Protein AF-A0A158J2C8-F1 (afdb_monomer_lite)

Structure (mmCIF, N/CA/C/O backbone):
data_AF-A0A158J2C8-F1
#
_entry.id   AF-A0A158J2C8-F1
#
loop_
_atom_site.group_PDB
_atom_site.id
_atom_site.type_symbol
_atom_site.label_atom_id
_atom_site.label_alt_id
_atom_site.label_comp_id
_atom_site.label_asym_id
_atom_site.label_entity_id
_atom_site.label_seq_id
_atom_site.pdbx_PDB_ins_code
_atom_site.Cartn_x
_atom_site.Cartn_y
_atom_site.Cartn_z
_atom_site.occupancy
_atom_site.B_iso_or_equiv
_atom_site.auth_seq_id
_atom_site.auth_comp_id
_atom_site.auth_asym_id
_atom_site.auth_atom_id
_atom_site.pdbx_PDB_model_num
ATOM 1 N N . MET A 1 1 ? 42.694 -17.004 34.413 1.00 55.03 1 MET A N 1
ATOM 2 C CA . MET A 1 1 ? 41.350 -17.076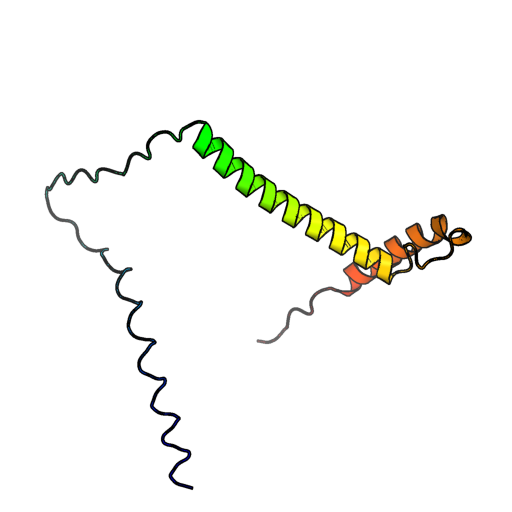 33.788 1.00 55.03 1 MET A CA 1
ATOM 3 C C . MET A 1 1 ? 40.266 -17.536 34.776 1.00 55.03 1 MET A C 1
ATOM 5 O O . MET A 1 1 ? 39.420 -18.344 34.436 1.00 55.03 1 MET A O 1
ATOM 9 N N . LYS A 1 2 ? 40.270 -17.036 36.021 1.00 54.81 2 LYS A N 1
ATOM 10 C CA . LYS A 1 2 ? 39.341 -17.483 37.085 1.00 54.81 2 LYS A CA 1
ATOM 11 C C . LYS A 1 2 ? 38.372 -16.383 37.547 1.00 54.81 2 LYS A C 1
ATOM 13 O O . LYS A 1 2 ? 37.671 -16.550 38.530 1.00 54.81 2 LYS A O 1
ATOM 18 N N . ARG A 1 3 ? 38.324 -15.255 36.826 1.00 54.44 3 ARG A N 1
ATOM 19 C CA . ARG A 1 3 ? 37.404 -14.130 37.083 1.00 54.44 3 ARG A CA 1
ATOM 20 C C . ARG A 1 3 ? 36.320 -13.969 36.012 1.00 54.44 3 ARG A C 1
ATOM 22 O O . ARG A 1 3 ? 35.470 -13.107 36.148 1.00 54.44 3 ARG A O 1
ATOM 29 N N . LEU A 1 4 ? 36.329 -14.819 34.981 1.00 54.28 4 LEU A N 1
ATOM 30 C CA . LEU A 1 4 ? 35.335 -14.799 33.901 1.00 54.28 4 LEU A CA 1
ATOM 31 C C . LEU A 1 4 ? 34.198 -15.819 34.101 1.00 54.28 4 LEU A C 1
ATOM 33 O O . LEU A 1 4 ? 33.204 -15.768 33.395 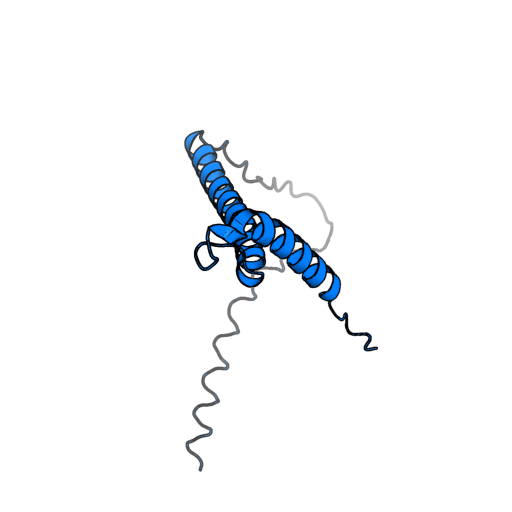1.00 54.28 4 LEU A O 1
ATOM 37 N N . VAL A 1 5 ? 34.313 -16.714 35.090 1.00 54.62 5 VAL A N 1
ATOM 38 C CA . VAL A 1 5 ? 33.265 -17.701 35.430 1.00 54.62 5 VAL A CA 1
ATOM 39 C C . VAL A 1 5 ? 32.331 -17.188 36.542 1.00 54.62 5 VAL A C 1
ATOM 41 O O . VAL A 1 5 ? 31.228 -17.691 36.712 1.00 54.62 5 VAL A O 1
ATOM 44 N N . MET A 1 6 ? 32.707 -16.118 37.251 1.00 47.44 6 MET A N 1
ATOM 45 C CA . MET A 1 6 ? 31.899 -15.529 38.334 1.00 47.44 6 MET A CA 1
ATOM 46 C C . MET A 1 6 ? 30.846 -14.511 37.862 1.00 47.44 6 MET A C 1
ATOM 48 O O . MET A 1 6 ? 30.189 -13.894 38.691 1.00 47.44 6 MET A O 1
ATOM 52 N N . LEU A 1 7 ? 30.646 -14.350 36.547 1.00 49.69 7 LEU A N 1
ATOM 53 C CA . LEU A 1 7 ? 29.547 -13.550 35.978 1.00 49.69 7 LEU A CA 1
ATOM 54 C C . LEU A 1 7 ? 28.456 -14.419 35.320 1.00 49.69 7 LEU A C 1
ATOM 56 O O . LEU A 1 7 ? 27.523 -13.895 34.728 1.00 49.69 7 LEU A O 1
ATOM 60 N N . ALA A 1 8 ? 28.548 -15.748 35.427 1.00 49.19 8 ALA A N 1
ATOM 61 C CA . ALA A 1 8 ? 27.574 -16.673 34.836 1.00 49.19 8 ALA A CA 1
ATOM 62 C C . ALA A 1 8 ? 26.617 -17.315 35.862 1.00 49.19 8 ALA A C 1
ATOM 64 O O . ALA A 1 8 ? 25.746 -18.086 35.480 1.00 49.19 8 ALA A O 1
ATOM 65 N N . VAL A 1 9 ? 26.753 -17.003 37.157 1.00 52.81 9 VAL A N 1
ATOM 66 C CA . VAL A 1 9 ? 25.927 -17.601 38.232 1.00 52.81 9 VAL A CA 1
ATOM 67 C C . VAL A 1 9 ? 24.824 -16.646 38.730 1.00 52.81 9 VAL A C 1
ATOM 69 O O . VAL A 1 9 ? 23.917 -17.056 39.444 1.00 52.81 9 VAL A O 1
ATOM 72 N N . ALA A 1 10 ? 24.823 -15.379 38.302 1.00 50.75 10 ALA A N 1
ATOM 73 C CA . ALA A 1 10 ? 23.895 -14.356 38.804 1.00 50.75 10 ALA A CA 1
ATOM 74 C C . ALA A 1 10 ? 22.580 -14.196 38.004 1.00 50.75 10 ALA A C 1
ATOM 76 O O . ALA A 1 10 ? 21.792 -13.307 38.311 1.00 50.75 10 ALA A O 1
ATOM 77 N N . THR A 1 11 ? 22.302 -15.033 36.999 1.00 51.16 11 THR A N 1
ATOM 78 C CA . THR A 1 11 ? 21.079 -14.936 36.168 1.00 51.16 11 THR A CA 1
ATOM 79 C C . THR A 1 11 ? 20.162 -16.159 36.258 1.00 51.16 11 THR A C 1
ATOM 81 O O . THR A 1 11 ? 19.263 -16.316 35.439 1.00 51.16 11 THR A O 1
ATOM 84 N N . ALA A 1 12 ? 20.338 -17.021 37.262 1.00 45.94 12 ALA A N 1
ATOM 85 C CA . ALA A 1 12 ? 19.501 -18.213 37.456 1.00 45.94 12 ALA A CA 1
ATOM 86 C C . ALA A 1 12 ? 18.410 -18.056 38.540 1.00 45.94 12 ALA A C 1
ATOM 88 O O . ALA A 1 12 ? 17.729 -19.024 38.862 1.00 45.94 12 ALA A O 1
ATOM 89 N N . ALA A 1 13 ? 18.213 -16.855 39.100 1.00 51.09 13 ALA A N 1
ATOM 90 C CA . ALA A 1 13 ? 17.328 -16.633 40.254 1.00 51.09 13 ALA A CA 1
ATOM 91 C C . ALA A 1 13 ? 16.173 -15.634 40.014 1.00 51.09 13 ALA A C 1
ATOM 93 O O . ALA A 1 13 ? 15.609 -15.116 40.971 1.00 51.09 13 ALA A O 1
ATOM 94 N N . PHE A 1 14 ? 15.791 -15.362 38.758 1.00 46.00 14 PHE A N 1
ATOM 95 C CA . PHE A 1 14 ? 14.629 -14.506 38.438 1.00 46.00 14 PHE A CA 1
ATOM 96 C C . PHE A 1 14 ? 13.593 -15.177 37.513 1.00 46.00 14 PHE A C 1
ATOM 98 O O . PHE A 1 14 ? 12.787 -14.510 36.878 1.00 46.00 14 PHE A O 1
ATOM 105 N N . VAL A 1 15 ? 13.590 -16.511 37.419 1.00 53.16 15 VAL A N 1
ATOM 106 C CA . VAL A 1 15 ? 12.601 -17.264 36.608 1.00 53.16 15 VAL A CA 1
ATOM 107 C C . VAL A 1 15 ? 11.614 -18.063 37.481 1.00 53.16 15 VAL A C 1
ATOM 109 O O . VAL A 1 15 ? 10.650 -18.637 36.992 1.00 53.16 15 VAL A O 1
ATOM 112 N N . MET A 1 16 ? 11.769 -18.033 38.805 1.00 50.75 16 MET A N 1
ATOM 113 C CA . MET A 1 16 ? 10.999 -18.844 39.760 1.00 50.75 16 MET A CA 1
ATOM 11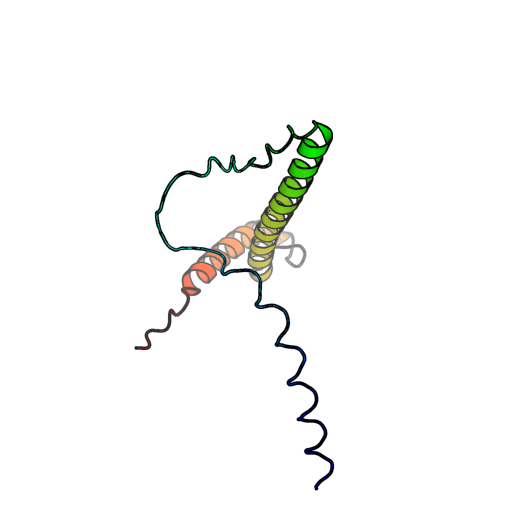4 C C . MET A 1 16 ? 9.997 -18.011 40.584 1.00 50.75 16 MET A C 1
ATOM 116 O O . MET A 1 16 ? 9.912 -18.167 41.795 1.00 50.75 16 MET A O 1
ATOM 120 N N . LEU A 1 17 ? 9.240 -17.093 39.967 1.00 50.34 17 LEU A N 1
ATOM 121 C CA . LEU A 1 17 ? 8.148 -16.403 40.681 1.00 50.34 17 LEU A CA 1
ATOM 122 C C . LEU A 1 17 ? 6.954 -16.000 39.795 1.00 50.34 17 LEU A C 1
ATOM 124 O O . LEU A 1 17 ? 6.332 -14.967 40.024 1.00 50.34 17 LEU A O 1
ATOM 128 N N . LEU A 1 18 ? 6.615 -16.805 38.780 1.00 46.06 18 LEU A N 1
ATOM 129 C CA . LEU A 1 18 ? 5.394 -16.587 37.985 1.00 46.06 18 LEU A CA 1
ATOM 130 C C . LEU A 1 18 ? 4.640 -17.878 37.603 1.00 46.06 18 LEU A C 1
ATOM 132 O O . LEU A 1 18 ? 3.938 -17.901 36.599 1.00 46.06 18 LEU A O 1
ATOM 136 N N . SER A 1 19 ? 4.751 -18.944 38.408 1.00 46.09 19 SER A N 1
ATOM 137 C CA . SER A 1 19 ? 4.083 -20.239 38.146 1.00 46.09 19 SER A CA 1
ATOM 138 C C . SER A 1 19 ? 3.213 -20.751 39.303 1.00 46.09 19 SER A C 1
ATOM 140 O O . SER A 1 19 ? 3.100 -21.955 39.505 1.00 46.09 19 SER A O 1
ATOM 142 N N . ALA A 1 20 ? 2.568 -19.865 40.066 1.00 48.53 20 ALA A N 1
ATOM 143 C CA . ALA A 1 20 ? 1.692 -20.259 41.179 1.00 48.53 20 ALA A CA 1
ATOM 144 C C . ALA A 1 20 ? 0.267 -19.690 41.060 1.00 48.53 20 ALA A C 1
ATOM 146 O O . ALA A 1 20 ? -0.275 -19.165 42.026 1.00 48.53 20 ALA A O 1
ATOM 147 N N . ALA A 1 21 ? -0.350 -19.766 39.875 1.00 48.59 21 ALA A N 1
ATOM 148 C CA . ALA A 1 21 ? -1.758 -19.386 39.716 1.00 48.59 21 ALA A CA 1
ATOM 149 C C . ALA A 1 21 ? -2.471 -20.123 38.566 1.00 48.59 21 ALA A C 1
ATOM 151 O O . ALA A 1 21 ? -3.149 -19.487 37.773 1.00 48.59 21 ALA A O 1
ATOM 152 N N . MET A 1 22 ? -2.315 -21.446 38.431 1.00 49.34 22 MET A N 1
ATOM 153 C CA . MET A 1 22 ? -3.118 -22.252 37.484 1.00 49.34 22 MET A CA 1
ATOM 154 C C . MET A 1 22 ? -3.291 -23.716 37.938 1.00 49.34 22 MET A C 1
ATOM 156 O O . MET A 1 22 ? -3.171 -24.645 37.147 1.00 49.34 22 MET A O 1
ATOM 160 N N . ALA A 1 23 ? -3.561 -23.953 39.227 1.00 46.88 23 ALA A N 1
ATOM 161 C CA . ALA A 1 23 ? -3.842 -25.309 39.720 1.00 46.88 23 ALA A CA 1
ATOM 162 C C . ALA A 1 23 ? -4.700 -25.326 41.000 1.00 46.88 23 ALA A C 1
ATOM 164 O O . ALA A 1 23 ? -4.310 -25.876 42.023 1.00 46.88 23 ALA A O 1
ATOM 165 N N . GLN A 1 24 ? -5.885 -24.721 40.949 1.00 42.56 24 GLN A N 1
ATOM 166 C CA . GLN A 1 24 ? -7.001 -25.032 41.851 1.00 42.56 24 GLN A CA 1
ATOM 167 C C . GLN A 1 24 ? -8.272 -24.952 40.992 1.00 42.56 24 GLN A C 1
ATOM 169 O O . GLN A 1 24 ? -8.583 -23.894 40.467 1.00 42.56 24 GLN A O 1
ATOM 174 N N . GLY A 1 25 ? -9.024 -26.007 40.724 1.00 37.12 25 GLY A N 1
ATOM 175 C CA . GLY A 1 25 ? -8.893 -27.381 41.154 1.00 37.12 25 GLY A CA 1
ATOM 176 C C . GLY A 1 25 ? -9.758 -28.268 40.265 1.00 37.12 25 GLY A C 1
ATOM 177 O O . GLY A 1 25 ? -10.822 -27.871 39.795 1.00 37.12 25 GLY A O 1
ATOM 178 N N . ALA A 1 26 ? -9.274 -29.480 40.052 1.00 43.28 26 ALA A N 1
ATOM 179 C CA . ALA A 1 26 ? -10.073 -30.604 39.615 1.00 43.28 26 ALA A CA 1
ATOM 180 C C . ALA A 1 26 ? -9.773 -31.733 40.598 1.00 43.28 26 ALA A C 1
ATOM 182 O O . ALA A 1 26 ? -8.704 -32.325 40.513 1.00 43.28 26 ALA A O 1
ATOM 183 N N . ALA A 1 27 ? -10.673 -31.964 41.557 1.00 38.75 27 ALA A N 1
ATOM 184 C CA . ALA A 1 27 ? -10.956 -33.291 42.099 1.00 38.75 27 ALA A CA 1
ATOM 185 C C . ALA A 1 27 ? -12.086 -33.244 43.146 1.00 38.75 27 ALA A C 1
ATOM 187 O O . ALA A 1 27 ? -12.000 -32.540 44.148 1.00 38.75 27 ALA A O 1
ATOM 188 N N . SER A 1 28 ? -13.070 -34.109 42.897 1.00 35.62 28 SER A N 1
ATOM 189 C CA . SER A 1 28 ? -13.819 -34.887 43.890 1.00 35.62 28 SER A CA 1
ATOM 190 C C . SER A 1 28 ? -15.089 -34.291 44.505 1.00 35.62 28 SER A C 1
ATOM 192 O O . SER A 1 28 ? -15.094 -33.558 45.487 1.00 35.62 28 SER A O 1
ATOM 194 N N . SER A 1 29 ? -16.185 -34.756 43.907 1.00 42.31 29 SER A N 1
ATOM 195 C CA . SER A 1 29 ? -17.482 -35.104 44.489 1.00 42.31 29 SER A CA 1
ATOM 196 C C . SER A 1 29 ? -17.542 -35.285 46.011 1.00 42.31 29 SER A C 1
ATOM 198 O O . SER A 1 29 ? -16.843 -36.134 46.565 1.00 42.31 29 SER A O 1
ATOM 200 N N . GLY A 1 30 ? -18.506 -34.609 46.642 1.00 36.47 30 GLY A N 1
ATOM 201 C CA . GLY A 1 30 ? -18.962 -34.923 47.995 1.00 36.47 30 GLY A CA 1
ATOM 202 C C . GLY A 1 30 ? -19.731 -33.779 48.655 1.00 36.47 30 GLY A C 1
ATOM 203 O O . GLY A 1 30 ? -19.118 -32.891 49.220 1.00 36.47 30 GLY A O 1
ATOM 204 N N . VAL A 1 31 ? -21.066 -33.854 48.591 1.00 33.53 31 VAL A N 1
ATOM 205 C CA . VAL A 1 31 ? -22.056 -33.270 49.522 1.00 33.53 31 VAL A CA 1
ATOM 206 C C . VAL A 1 31 ? -22.026 -31.747 49.769 1.00 33.53 31 VAL A C 1
ATOM 208 O O . VAL A 1 31 ? -21.174 -31.203 50.456 1.00 33.53 31 VAL A O 1
ATOM 211 N N . ALA A 1 32 ? -23.091 -31.106 49.277 1.00 45.59 32 ALA A N 1
ATOM 212 C CA . ALA A 1 32 ? -23.762 -29.925 49.826 1.00 45.59 32 ALA A CA 1
ATOM 213 C C . ALA A 1 32 ? -22.881 -28.826 50.450 1.00 45.59 32 ALA A C 1
ATOM 215 O O . ALA A 1 32 ? -22.797 -28.669 51.664 1.00 45.59 32 ALA A O 1
ATOM 216 N N . ALA A 1 33 ? -22.398 -27.933 49.594 1.00 35.84 33 ALA A N 1
ATOM 217 C CA . ALA A 1 33 ? -22.393 -26.519 49.921 1.00 35.84 33 ALA A CA 1
ATOM 218 C C . ALA A 1 33 ? -22.879 -25.776 48.683 1.00 35.84 33 ALA A C 1
ATOM 220 O O . ALA A 1 33 ? -22.226 -25.780 47.640 1.00 35.84 33 ALA A O 1
ATOM 221 N N . THR A 1 34 ? -24.052 -25.162 48.797 1.00 43.44 34 THR A N 1
ATOM 222 C CA . THR A 1 34 ? -24.589 -24.168 47.869 1.00 43.44 34 THR A CA 1
ATOM 223 C C . THR A 1 34 ? -23.692 -22.930 47.933 1.00 43.44 34 THR A C 1
ATOM 225 O O . THR A 1 34 ? -24.075 -21.869 48.413 1.00 43.44 34 THR A O 1
ATOM 228 N N . ALA A 1 35 ? -22.445 -23.064 47.488 1.00 41.97 35 ALA A N 1
ATOM 229 C CA . ALA A 1 35 ? -21.626 -21.936 47.121 1.00 41.97 35 ALA A CA 1
ATOM 230 C C . ALA A 1 35 ? -22.188 -21.471 45.783 1.00 41.97 35 ALA A C 1
ATOM 232 O O . ALA A 1 35 ? -21.779 -21.938 44.720 1.00 41.97 35 ALA A O 1
ATOM 233 N N . SER A 1 36 ? -23.185 -20.588 45.853 1.00 44.00 36 SER A N 1
ATOM 234 C CA . SER A 1 36 ? -23.494 -19.683 44.758 1.00 44.00 36 SER A CA 1
ATOM 235 C C . SER A 1 36 ? -22.177 -19.028 44.365 1.00 44.00 36 SER A C 1
ATOM 237 O O . SER A 1 36 ? -21.746 -18.057 44.987 1.00 44.00 36 SER A O 1
ATOM 239 N N . GLN A 1 37 ? -21.507 -19.590 43.356 1.00 43.69 37 GLN A N 1
ATOM 240 C CA . GLN A 1 37 ? -20.570 -18.847 42.544 1.00 43.69 37 GLN A CA 1
ATOM 241 C C . GLN A 1 37 ? -21.402 -17.711 41.977 1.00 43.69 37 GLN A C 1
ATOM 243 O O . GLN A 1 37 ? -22.133 -17.871 41.000 1.00 43.69 37 GLN A O 1
ATOM 248 N N . VAL A 1 38 ? -21.343 -16.573 42.663 1.00 44.22 38 VAL A N 1
ATOM 249 C CA . VAL A 1 38 ? -21.716 -15.289 42.109 1.00 44.22 38 VAL A CA 1
ATOM 250 C C . VAL A 1 38 ? -20.785 -15.131 40.918 1.00 44.22 38 VAL A C 1
ATOM 252 O O . VAL A 1 38 ? -19.649 -14.678 41.049 1.00 44.22 38 VAL A O 1
ATOM 255 N N . GLN A 1 39 ? -21.237 -15.599 39.753 1.00 51.06 39 GLN A N 1
ATOM 256 C CA . GLN A 1 39 ? -20.655 -15.158 38.506 1.00 51.06 39 GLN A CA 1
ATOM 257 C C . GLN A 1 39 ? -20.652 -13.635 38.581 1.00 51.06 39 GLN A C 1
ATOM 259 O O . GLN A 1 39 ? -21.688 -13.058 38.935 1.00 51.06 39 GLN A O 1
ATOM 264 N N . PRO A 1 40 ? -19.530 -12.960 38.290 1.00 47.62 40 PRO A N 1
ATOM 265 C CA . PRO A 1 40 ? -19.579 -11.531 38.089 1.00 47.62 40 PRO A CA 1
ATOM 266 C C . PRO A 1 40 ? -20.500 -11.312 36.890 1.00 47.62 40 PRO A C 1
ATOM 268 O O . PRO A 1 40 ? -20.095 -11.473 35.739 1.00 47.62 40 PRO A O 1
ATOM 271 N N . VAL A 1 41 ? -21.769 -11.001 37.168 1.00 53.12 41 VAL A N 1
ATOM 272 C CA . VAL A 1 41 ? -22.710 -10.495 36.180 1.00 53.12 41 VAL A CA 1
ATOM 273 C C . VAL A 1 41 ? -22.051 -9.223 35.691 1.00 53.12 41 VAL A C 1
ATOM 275 O O . VAL A 1 41 ? -22.001 -8.217 36.398 1.00 53.12 41 VAL A O 1
ATOM 278 N N . SER A 1 42 ? -21.413 -9.317 34.528 1.00 64.69 42 SER A N 1
ATOM 279 C CA . SER A 1 42 ? -20.758 -8.185 33.902 1.00 64.69 42 SER A CA 1
ATOM 280 C C . SER A 1 42 ? -21.836 -7.129 33.720 1.00 64.69 42 SER A C 1
ATOM 282 O O . SER A 1 42 ? -22.776 -7.311 32.948 1.00 64.69 42 SER A O 1
ATOM 284 N N . ALA A 1 43 ? -21.746 -6.065 34.523 1.00 69.81 43 ALA A N 1
ATOM 285 C CA . ALA A 1 43 ? -22.699 -4.973 34.472 1.00 69.81 43 ALA A CA 1
ATOM 286 C C . ALA A 1 43 ? -22.850 -4.537 33.006 1.00 69.81 43 ALA A C 1
ATOM 288 O O . ALA A 1 43 ? -21.836 -4.458 32.295 1.00 69.81 43 ALA A O 1
ATOM 289 N N . PRO A 1 44 ? -24.085 -4.296 32.526 1.00 72.38 44 PRO A N 1
ATOM 290 C CA . PRO A 1 44 ? -24.314 -3.953 31.133 1.00 72.38 44 PRO A CA 1
ATOM 291 C C . PRO A 1 44 ? -23.438 -2.757 30.783 1.00 72.38 44 PRO A C 1
ATOM 293 O O . PRO A 1 44 ? -23.526 -1.696 31.405 1.00 72.38 44 PRO A O 1
ATOM 296 N N . MET A 1 45 ? -22.539 -2.956 29.815 1.00 67.38 45 MET A N 1
ATOM 297 C CA . MET A 1 45 ? -21.587 -1.921 29.442 1.00 67.38 45 MET A CA 1
ATOM 298 C C . MET A 1 45 ? -22.339 -0.653 29.070 1.00 67.38 45 MET A C 1
ATOM 300 O O . MET A 1 45 ? -23.252 -0.685 28.240 1.00 67.38 45 MET A O 1
ATOM 304 N N . THR A 1 46 ? -21.920 0.472 29.639 1.00 81.50 46 THR A N 1
ATOM 305 C CA . THR A 1 46 ? -22.502 1.762 29.277 1.00 81.50 46 THR A CA 1
ATOM 306 C C . THR A 1 46 ? -22.281 2.007 27.782 1.00 81.50 46 THR A C 1
ATOM 308 O O . THR A 1 46 ? -21.285 1.559 27.200 1.00 81.50 46 THR A O 1
ATOM 311 N N . LYS A 1 47 ? -23.177 2.756 27.124 1.00 80.50 47 LYS A N 1
ATOM 312 C CA . LYS A 1 47 ? -23.026 3.109 25.694 1.00 80.50 47 LYS A CA 1
ATOM 313 C C . LYS A 1 47 ? -21.641 3.700 25.377 1.00 80.50 47 LYS A C 1
ATOM 315 O O . LYS A 1 47 ? -21.143 3.548 24.265 1.00 80.50 47 LYS A O 1
ATOM 320 N N . VAL A 1 48 ? -21.006 4.359 26.348 1.00 82.00 48 VAL A N 1
ATOM 321 C CA . VAL A 1 48 ? -19.647 4.911 26.236 1.00 82.00 48 VAL A CA 1
ATOM 322 C C . VAL A 1 48 ? -18.593 3.802 26.169 1.00 82.00 48 VAL A C 1
ATOM 324 O O . VAL A 1 48 ? -17.735 3.825 25.288 1.00 82.00 48 VAL A O 1
ATOM 327 N N . GLN A 1 49 ? -18.687 2.798 27.040 1.00 80.88 49 GLN A N 1
ATOM 328 C CA . GLN A 1 49 ? -17.769 1.658 27.067 1.00 80.88 49 GLN A CA 1
ATOM 329 C C . GLN A 1 49 ? -17.900 0.779 25.811 1.00 80.88 49 GLN A C 1
ATOM 331 O O . GLN A 1 49 ? -16.891 0.357 25.248 1.00 80.88 49 GLN A O 1
ATOM 336 N N . GLN A 1 50 ? -19.122 0.575 25.306 1.00 81.81 50 GLN A N 1
ATOM 337 C CA . GLN A 1 50 ? -19.357 -0.142 24.044 1.00 81.81 50 GLN A CA 1
ATOM 338 C C . GLN A 1 50 ? -18.733 0.594 22.848 1.00 81.81 50 GLN A C 1
ATOM 340 O O . GLN A 1 50 ? -18.040 -0.008 22.027 1.00 81.81 50 GLN A O 1
ATOM 345 N N . LYS A 1 51 ? -18.905 1.922 22.779 1.00 85.44 51 LYS A N 1
ATOM 346 C CA . LYS A 1 51 ? -18.271 2.760 21.748 1.00 85.44 51 LYS A CA 1
ATOM 347 C C . LYS A 1 51 ? -16.744 2.715 21.824 1.00 85.44 51 LYS A C 1
ATOM 349 O O . LYS A 1 51 ? -16.093 2.719 20.781 1.00 85.44 51 LYS A O 1
ATOM 354 N N . ALA A 1 52 ? -16.167 2.680 23.026 1.00 86.06 52 ALA A N 1
ATOM 355 C CA . ALA A 1 52 ? -14.723 2.554 23.208 1.00 86.06 52 ALA A CA 1
ATOM 356 C C . ALA A 1 52 ? -14.200 1.210 22.675 1.00 86.06 52 ALA A C 1
ATOM 358 O O . ALA A 1 52 ? -13.259 1.209 21.882 1.00 86.06 52 ALA A O 1
ATOM 359 N N . LYS A 1 53 ? -14.858 0.091 23.008 1.00 83.50 53 LYS A N 1
ATOM 360 C CA . LYS A 1 53 ? -14.504 -1.237 22.476 1.00 83.50 53 LYS A CA 1
ATOM 361 C C . LYS A 1 53 ? -14.596 -1.296 20.947 1.00 83.50 53 LYS A C 1
ATOM 363 O O . LYS A 1 53 ? -13.625 -1.669 20.296 1.00 83.50 53 LYS A O 1
ATOM 368 N N . ALA A 1 54 ? -15.689 -0.801 20.364 1.00 87.81 54 ALA A N 1
ATOM 369 C CA . ALA A 1 54 ? -15.864 -0.770 18.909 1.00 87.81 54 ALA A CA 1
ATOM 370 C C . ALA A 1 54 ? -14.810 0.096 18.185 1.00 87.81 54 ALA A C 1
ATOM 372 O O . ALA A 1 54 ? -14.441 -0.181 17.043 1.00 87.81 54 ALA A O 1
ATOM 373 N N . LYS A 1 55 ? -14.304 1.166 18.819 1.00 91.19 55 LYS A N 1
ATOM 374 C CA . LYS A 1 55 ? -13.208 1.976 18.257 1.00 91.19 55 LYS A CA 1
ATOM 375 C C . LYS A 1 55 ? -11.889 1.206 18.206 1.00 91.19 55 LYS A C 1
ATOM 377 O O . LYS A 1 55 ? -11.158 1.363 17.227 1.00 91.19 55 LYS A O 1
ATOM 382 N N . VAL A 1 56 ? -11.585 0.421 19.240 1.00 89.75 56 VAL A N 1
ATOM 383 C CA . VAL A 1 56 ? -10.370 -0.406 19.296 1.00 89.75 56 VAL A CA 1
ATOM 384 C C . VAL A 1 56 ? -10.417 -1.463 18.198 1.00 89.75 56 VAL A C 1
ATOM 386 O O . VAL A 1 56 ? -9.522 -1.492 17.356 1.00 89.75 56 VAL A O 1
ATOM 389 N N . GLU A 1 57 ? -11.516 -2.209 18.110 1.00 89.25 57 GLU A N 1
ATOM 390 C CA . GLU A 1 57 ? -11.725 -3.231 17.080 1.00 89.25 57 GLU A CA 1
ATOM 391 C C . GLU A 1 57 ? -11.591 -2.649 15.662 1.00 89.25 57 GLU A C 1
ATOM 393 O O . GLU A 1 57 ? -10.782 -3.107 14.858 1.00 89.25 57 GLU A O 1
ATOM 398 N N . ARG A 1 58 ? -12.271 -1.530 15.372 1.00 93.94 58 ARG A N 1
ATOM 399 C CA . ARG A 1 58 ? -12.156 -0.855 14.066 1.00 93.94 58 ARG A CA 1
ATOM 400 C C . ARG A 1 58 ? -10.729 -0.418 13.744 1.00 93.94 58 ARG A C 1
ATOM 402 O O . ARG A 1 58 ? -10.357 -0.373 12.570 1.00 93.94 58 ARG A O 1
ATOM 409 N N . LYS A 1 59 ? -9.934 -0.033 14.745 1.00 95.69 59 LYS A N 1
ATOM 410 C CA . LYS A 1 59 ? -8.534 0.366 14.542 1.00 95.69 59 LYS A CA 1
ATOM 411 C C . LYS A 1 59 ? -7.685 -0.837 14.141 1.00 95.69 59 LYS A C 1
ATOM 413 O O . LYS A 1 59 ? -6.853 -0.705 13.242 1.00 95.69 59 LYS A O 1
ATOM 418 N N . GLU A 1 60 ? -7.926 -1.989 14.752 1.00 90.25 60 GLU A N 1
ATOM 419 C CA . GLU A 1 60 ? -7.253 -3.244 14.417 1.00 90.25 60 GLU A CA 1
ATOM 420 C C . GLU A 1 60 ? -7.632 -3.726 13.018 1.00 90.25 60 GLU A C 1
ATOM 422 O O . GLU A 1 60 ? -6.740 -3.934 12.193 1.00 90.25 60 GLU A O 1
ATOM 427 N N . THR A 1 61 ? -8.925 -3.756 12.682 1.00 93.06 61 THR A N 1
ATOM 428 C CA . THR A 1 6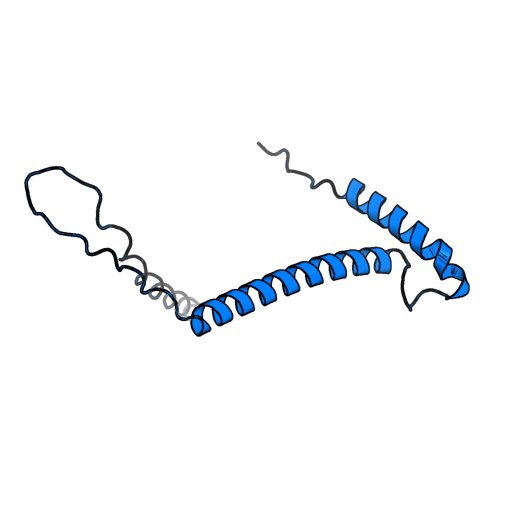1 ? -9.391 -4.117 11.333 1.00 93.06 61 THR A CA 1
ATOM 429 C C . THR A 1 61 ? -8.795 -3.194 10.270 1.00 93.06 61 THR A C 1
ATOM 431 O O . THR A 1 61 ? -8.306 -3.647 9.238 1.00 93.06 61 THR A O 1
ATOM 434 N N . ARG A 1 62 ? -8.753 -1.878 10.526 1.00 96.88 62 ARG A N 1
ATOM 435 C CA . ARG A 1 62 ? -8.124 -0.912 9.607 1.00 96.88 62 ARG A CA 1
ATOM 436 C C . ARG A 1 62 ? -6.629 -1.157 9.447 1.00 96.88 62 ARG A C 1
ATOM 438 O O . ARG A 1 62 ? -6.108 -0.996 8.346 1.00 96.88 62 ARG A O 1
ATOM 445 N N . ARG A 1 63 ? -5.922 -1.517 10.521 1.00 96.38 63 ARG A N 1
ATOM 446 C CA . ARG A 1 63 ? -4.489 -1.831 10.459 1.00 96.38 63 ARG A CA 1
ATOM 447 C C . ARG A 1 63 ? -4.242 -3.075 9.609 1.00 96.38 63 ARG A C 1
ATOM 449 O O . ARG A 1 63 ? -3.355 -3.038 8.762 1.00 96.38 63 ARG A O 1
ATOM 456 N N . GLN A 1 64 ? -5.043 -4.122 9.792 1.00 93.69 64 GLN A N 1
ATOM 457 C CA . GLN A 1 64 ? -4.964 -5.348 8.996 1.00 93.69 64 GLN A CA 1
ATOM 458 C C . GLN A 1 64 ? -5.279 -5.081 7.518 1.00 93.69 64 GLN A C 1
ATOM 460 O O . GLN A 1 64 ? -4.498 -5.459 6.647 1.00 93.69 64 GLN A O 1
ATOM 465 N N . ALA A 1 65 ? -6.347 -4.333 7.227 1.00 95.06 65 ALA A N 1
ATOM 466 C CA . ALA A 1 65 ? -6.708 -3.959 5.860 1.00 95.06 65 ALA A CA 1
ATOM 467 C C . ALA A 1 65 ? -5.600 -3.146 5.167 1.00 95.06 65 ALA A C 1
ATOM 469 O O . ALA A 1 65 ? -5.246 -3.422 4.021 1.00 95.06 65 ALA A O 1
ATOM 470 N N . ARG A 1 66 ? -4.995 -2.183 5.876 1.00 97.31 66 ARG A N 1
ATOM 471 C CA . ARG A 1 66 ? -3.841 -1.422 5.369 1.00 97.31 66 ARG A CA 1
ATOM 472 C C . ARG A 1 66 ? -2.634 -2.316 5.126 1.00 97.31 66 ARG A C 1
ATOM 474 O O . ARG A 1 66 ? -1.979 -2.161 4.107 1.00 97.31 66 ARG A O 1
ATOM 481 N N . ALA A 1 67 ? -2.339 -3.249 6.030 1.00 96.62 67 ALA A N 1
ATOM 482 C CA . ALA A 1 67 ? -1.229 -4.179 5.853 1.00 96.62 67 ALA A CA 1
ATOM 483 C C . ALA A 1 67 ? -1.414 -5.043 4.596 1.00 96.62 67 ALA A C 1
ATOM 485 O O . ALA A 1 67 ? -0.479 -5.163 3.808 1.00 96.62 67 ALA A O 1
ATOM 486 N N . ALA A 1 68 ? -2.623 -5.564 4.364 1.00 94.94 68 ALA A N 1
ATOM 487 C CA . ALA A 1 68 ? -2.942 -6.343 3.170 1.00 94.94 68 ALA A CA 1
ATOM 488 C C . ALA A 1 68 ? -2.808 -5.512 1.882 1.00 94.94 68 ALA A C 1
ATOM 490 O O . ALA A 1 68 ? -2.102 -5.919 0.960 1.00 94.94 68 ALA A O 1
ATOM 491 N N . ARG A 1 69 ? -3.414 -4.315 1.840 1.00 95.38 69 ARG A N 1
ATOM 492 C CA . ARG A 1 69 ? -3.318 -3.402 0.685 1.00 95.38 69 ARG A CA 1
ATOM 493 C C . ARG A 1 69 ? -1.872 -2.976 0.411 1.00 95.38 69 ARG A C 1
ATOM 495 O O . ARG A 1 69 ? -1.430 -3.011 -0.730 1.00 95.38 69 ARG A O 1
ATOM 502 N N . ASN A 1 70 ? -1.108 -2.643 1.451 1.00 96.00 70 ASN A N 1
ATOM 503 C CA . ASN A 1 70 ? 0.294 -2.249 1.311 1.00 96.00 70 ASN A CA 1
ATOM 504 C C . ASN A 1 70 ? 1.184 -3.414 0.856 1.00 96.00 70 ASN A C 1
ATOM 506 O O . ASN A 1 70 ? 2.158 -3.191 0.144 1.00 96.00 70 ASN A O 1
ATOM 510 N N . ALA A 1 71 ? 0.889 -4.648 1.272 1.00 94.75 71 ALA A N 1
ATOM 511 C CA . ALA A 1 71 ? 1.630 -5.822 0.819 1.00 94.75 71 ALA A CA 1
ATOM 512 C C . ALA A 1 71 ? 1.404 -6.089 -0.675 1.00 94.75 71 ALA A C 1
ATOM 514 O O . ALA A 1 71 ? 2.355 -6.400 -1.389 1.00 94.75 71 ALA A O 1
ATOM 515 N N . GLU A 1 72 ? 0.168 -5.938 -1.149 1.00 92.38 72 GLU A N 1
ATOM 516 C CA . GLU A 1 72 ? -0.173 -6.055 -2.566 1.00 92.38 72 GLU A CA 1
ATOM 517 C C . GLU A 1 72 ? 0.474 -4.944 -3.398 1.00 92.38 72 GLU A C 1
ATOM 519 O O . GLU A 1 72 ? 1.177 -5.248 -4.359 1.00 92.38 72 GLU A O 1
ATOM 524 N N . LEU A 1 73 ? 0.351 -3.683 -2.969 1.00 93.75 73 LEU A N 1
ATOM 525 C CA . LEU A 1 73 ? 1.010 -2.551 -3.631 1.00 93.75 73 LEU A CA 1
ATOM 526 C C . LEU A 1 73 ? 2.518 -2.773 -3.758 1.00 93.75 73 LEU A C 1
ATOM 528 O O . LEU A 1 73 ? 3.059 -2.675 -4.852 1.00 93.75 73 LEU A O 1
ATOM 532 N N . LYS A 1 74 ? 3.188 -3.207 -2.683 1.00 94.31 74 LYS A N 1
ATOM 533 C CA . LYS A 1 74 ? 4.625 -3.517 -2.724 1.00 94.31 74 LYS A CA 1
ATOM 534 C C . LYS A 1 74 ? 4.981 -4.646 -3.690 1.00 94.31 74 LYS A C 1
ATOM 536 O O . LYS A 1 74 ? 6.086 -4.658 -4.227 1.00 94.31 74 LYS A O 1
ATOM 541 N N . ARG A 1 75 ? 4.104 -5.636 -3.883 1.00 93.44 75 ARG A N 1
ATOM 542 C CA . ARG A 1 75 ? 4.333 -6.708 -4.869 1.00 93.44 75 ARG A CA 1
ATOM 543 C C . ARG A 1 75 ? 4.253 -6.156 -6.286 1.00 93.44 75 ARG A C 1
ATOM 545 O O . ARG A 1 75 ? 5.122 -6.466 -7.092 1.00 93.44 75 ARG A O 1
ATOM 552 N N . LEU A 1 76 ? 3.259 -5.318 -6.565 1.00 92.69 76 LEU A N 1
ATOM 553 C CA . LEU A 1 76 ? 3.128 -4.657 -7.861 1.00 92.69 76 LEU A CA 1
ATOM 554 C C . LEU A 1 76 ? 4.313 -3.709 -8.120 1.00 92.69 76 LEU A C 1
ATOM 556 O O . LEU A 1 76 ? 4.894 -3.742 -9.201 1.00 92.69 76 LEU A O 1
ATOM 560 N N . GLU A 1 77 ? 4.751 -2.962 -7.103 1.00 92.31 77 GLU A N 1
ATOM 561 C CA . GLU A 1 77 ? 5.912 -2.064 -7.172 1.00 92.31 77 GLU A CA 1
ATOM 562 C C . GLU A 1 77 ? 7.214 -2.768 -7.509 1.00 92.31 77 GLU A C 1
ATOM 564 O O . GLU A 1 77 ? 7.938 -2.340 -8.412 1.00 92.31 77 GLU A O 1
ATOM 569 N N . LYS A 1 78 ? 7.477 -3.900 -6.856 1.00 92.62 78 LYS A N 1
ATOM 570 C CA . LYS A 1 78 ? 8.622 -4.755 -7.188 1.00 92.62 78 LYS A CA 1
ATOM 571 C C . LYS A 1 78 ? 8.585 -5.262 -8.626 1.00 92.62 78 LYS A C 1
ATOM 573 O O . LYS A 1 78 ? 9.635 -5.531 -9.198 1.00 92.62 78 LYS A O 1
ATOM 578 N N . ASN A 1 79 ? 7.391 -5.385 -9.199 1.00 92.56 79 ASN A N 1
ATOM 579 C CA . ASN A 1 79 ? 7.189 -5.867 -10.556 1.00 92.56 79 ASN A CA 1
ATOM 580 C C . ASN A 1 79 ? 7.052 -4.739 -11.593 1.00 92.56 79 ASN A C 1
ATOM 582 O O . ASN A 1 79 ? 6.712 -5.024 -12.740 1.00 92.56 79 ASN A O 1
ATOM 586 N N . GLY A 1 80 ? 7.366 -3.492 -11.217 1.00 89.56 80 GLY A N 1
ATOM 587 C CA . GLY A 1 80 ? 7.489 -2.362 -12.143 1.00 89.56 80 GLY A CA 1
ATOM 588 C C . GLY A 1 80 ? 6.295 -1.405 -12.181 1.00 89.56 80 GLY A C 1
ATOM 589 O O . GLY A 1 80 ? 6.269 -0.521 -13.031 1.00 89.56 80 GLY A O 1
ATOM 590 N N . PHE A 1 81 ? 5.317 -1.546 -11.283 1.00 91.81 81 PHE A N 1
ATOM 591 C CA . PHE A 1 81 ? 4.183 -0.623 -11.172 1.00 91.81 81 PHE A CA 1
ATOM 592 C C . PHE A 1 81 ? 4.455 0.491 -10.148 1.00 91.81 81 PHE A C 1
ATOM 594 O O . PHE A 1 81 ? 4.817 0.209 -9.018 1.00 91.81 81 PHE A O 1
ATOM 601 N N . GLY A 1 82 ? 4.263 1.765 -10.480 1.00 90.06 82 GLY A N 1
ATOM 602 C CA . GLY A 1 82 ? 4.414 2.848 -9.500 1.00 90.06 82 GLY A CA 1
ATOM 603 C C . GLY A 1 82 ? 5.054 4.109 -10.072 1.00 90.06 82 GLY A C 1
ATOM 604 O O . GLY A 1 82 ? 5.310 4.177 -11.271 1.00 90.06 82 GLY A O 1
ATOM 605 N N . PRO A 1 83 ? 5.296 5.131 -9.237 1.00 87.62 83 PRO A N 1
ATOM 606 C CA . PRO A 1 83 ? 5.810 6.433 -9.678 1.00 87.62 83 PRO A CA 1
ATOM 607 C C . PRO A 1 83 ? 7.234 6.383 -10.252 1.00 87.62 83 PRO A C 1
ATOM 609 O O . PRO A 1 83 ? 7.632 7.283 -10.981 1.00 87.62 83 PRO A O 1
ATOM 612 N N . GLN A 1 84 ? 7.998 5.337 -9.939 1.00 86.00 84 GLN A N 1
ATOM 613 C CA . GLN A 1 84 ? 9.311 5.060 -10.519 1.00 86.00 84 GLN A CA 1
ATOM 614 C C . GLN A 1 84 ? 9.240 4.606 -11.986 1.00 86.00 84 GLN A C 1
ATOM 616 O O . GLN A 1 84 ? 10.255 4.612 -12.677 1.00 86.00 84 GLN A O 1
ATOM 621 N N . ALA A 1 85 ? 8.067 4.173 -12.452 1.00 86.12 85 ALA A N 1
ATOM 622 C CA . ALA A 1 85 ? 7.863 3.722 -13.818 1.00 86.12 85 ALA A CA 1
ATOM 623 C C . ALA A 1 85 ? 7.511 4.896 -14.741 1.00 86.12 85 ALA A C 1
ATOM 625 O O . ALA A 1 85 ? 6.826 5.835 -14.336 1.00 86.12 85 ALA A O 1
ATOM 626 N N . SER A 1 86 ? 7.943 4.825 -16.004 1.00 88.25 86 SER A N 1
ATOM 627 C CA . SER A 1 86 ? 7.606 5.850 -16.996 1.00 88.25 86 SER A CA 1
ATOM 628 C C . SER A 1 86 ? 6.081 5.956 -17.171 1.00 88.25 86 SER A C 1
ATOM 630 O O . SER A 1 86 ? 5.433 4.928 -17.406 1.00 88.25 86 SER A O 1
ATOM 632 N N . PRO A 1 87 ? 5.487 7.167 -17.127 1.00 86.50 87 PRO A N 1
ATOM 633 C CA . PRO A 1 87 ? 4.050 7.359 -17.333 1.00 86.50 87 PRO A CA 1
ATOM 634 C C . PRO A 1 87 ? 3.544 6.812 -18.673 1.00 86.50 87 PRO A C 1
ATOM 636 O O . PRO A 1 87 ? 2.412 6.347 -18.759 1.00 86.50 87 PRO A O 1
ATOM 639 N N . ALA A 1 88 ? 4.393 6.800 -19.705 1.00 89.56 88 ALA A N 1
ATOM 640 C CA . ALA A 1 88 ? 4.049 6.257 -21.020 1.00 89.56 88 ALA A CA 1
ATOM 641 C C . ALA A 1 88 ? 3.795 4.736 -21.001 1.00 89.56 88 ALA A C 1
ATOM 643 O O . ALA A 1 88 ? 3.119 4.212 -21.878 1.00 89.56 88 ALA A O 1
ATOM 644 N N . GLN A 1 89 ? 4.318 4.026 -19.998 1.00 88.12 89 GLN A N 1
ATOM 645 C CA . GLN A 1 89 ? 4.249 2.567 -19.883 1.00 88.12 89 GLN A CA 1
ATOM 646 C C . GLN A 1 89 ? 3.214 2.102 -18.844 1.00 88.12 89 GLN A C 1
ATOM 648 O O . GLN A 1 89 ? 3.049 0.904 -18.629 1.00 88.12 89 GLN A O 1
ATOM 653 N N . TYR A 1 90 ? 2.505 3.023 -18.183 1.00 85.44 90 TYR A N 1
ATOM 654 C CA . TYR A 1 90 ? 1.626 2.717 -17.047 1.00 85.44 90 TYR A CA 1
ATOM 655 C C . TYR A 1 90 ? 0.528 1.671 -17.330 1.00 85.44 90 TYR A C 1
ATOM 657 O O . TYR A 1 90 ? 0.355 0.777 -16.494 1.00 85.44 90 TYR A O 1
ATOM 665 N N . PRO A 1 91 ? -0.179 1.708 -18.483 1.00 89.69 91 PRO A N 1
ATOM 666 C CA . PRO A 1 91 ? -1.207 0.709 -18.787 1.00 89.69 91 PRO A CA 1
ATOM 667 C C . PRO A 1 91 ? -0.637 -0.714 -18.877 1.00 89.69 91 PRO A C 1
ATOM 669 O O . PRO A 1 91 ? -1.221 -1.680 -18.383 1.00 89.69 91 PRO A O 1
ATOM 672 N N . GLU A 1 92 ? 0.541 -0.844 -19.480 1.00 92.12 92 GLU A N 1
ATOM 673 C CA . GLU A 1 92 ? 1.185 -2.132 -19.712 1.00 92.12 92 GLU A CA 1
ATOM 674 C C . GLU A 1 92 ? 1.910 -2.640 -18.457 1.00 92.12 92 GLU A C 1
ATOM 676 O O . GLU A 1 92 ? 1.841 -3.826 -18.121 1.00 92.12 92 GLU A O 1
ATOM 681 N N . ASN A 1 93 ? 2.523 -1.733 -17.693 1.00 93.44 93 ASN A N 1
ATOM 682 C CA . ASN A 1 93 ? 3.196 -2.042 -16.434 1.00 93.44 93 ASN A CA 1
ATOM 683 C C . ASN A 1 93 ? 2.237 -2.593 -15.378 1.00 93.44 93 ASN A C 1
ATOM 685 O O . ASN A 1 93 ? 2.623 -3.504 -14.652 1.00 93.44 93 ASN A O 1
ATOM 689 N N . MET A 1 94 ? 0.991 -2.110 -15.315 1.00 90.50 94 MET A N 1
ATOM 690 C CA . MET A 1 94 ? -0.032 -2.666 -14.419 1.00 90.50 94 MET A CA 1
ATOM 691 C C . MET A 1 94 ? -0.288 -4.149 -14.725 1.00 90.50 94 MET A C 1
ATOM 693 O O . MET A 1 94 ? -0.107 -5.010 -13.864 1.00 90.50 94 MET A O 1
ATOM 697 N N . THR A 1 95 ? -0.609 -4.458 -15.984 1.00 93.19 95 THR A N 1
ATOM 698 C CA . THR A 1 95 ? -0.912 -5.825 -16.438 1.00 93.19 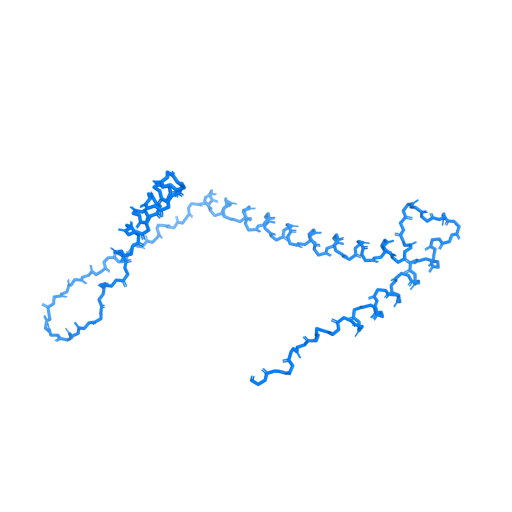95 THR A CA 1
ATOM 699 C C . THR A 1 95 ? 0.285 -6.763 -16.247 1.00 93.19 95 THR A C 1
ATOM 701 O O . THR A 1 95 ? 0.149 -7.906 -15.799 1.00 93.19 95 THR A O 1
ATOM 704 N N . ASN A 1 96 ? 1.489 -6.282 -16.564 1.00 93.94 96 ASN A N 1
ATOM 705 C CA . ASN A 1 96 ? 2.718 -7.049 -16.395 1.00 93.94 96 ASN A CA 1
ATOM 706 C C . ASN A 1 96 ? 3.054 -7.279 -14.917 1.00 93.94 96 ASN A C 1
ATOM 708 O O . ASN A 1 96 ? 3.488 -8.379 -14.559 1.00 93.94 96 ASN A O 1
ATOM 712 N N . ALA A 1 97 ? 2.833 -6.284 -14.056 1.00 93.81 97 ALA A N 1
ATOM 713 C CA . ALA A 1 97 ? 3.076 -6.394 -12.625 1.00 93.81 97 ALA A CA 1
ATOM 714 C C . ALA A 1 97 ? 2.137 -7.403 -11.959 1.00 93.81 97 ALA A C 1
ATOM 716 O O . ALA A 1 97 ? 2.598 -8.214 -11.153 1.00 93.81 97 ALA A O 1
ATOM 717 N N . GLU A 1 98 ? 0.859 -7.417 -12.341 1.00 93.12 98 GLU A N 1
ATOM 718 C CA . GLU A 1 98 ? -0.120 -8.410 -11.888 1.00 93.12 98 GLU A CA 1
ATOM 719 C C . GLU A 1 98 ? 0.264 -9.824 -12.331 1.00 93.12 98 GLU A C 1
ATOM 721 O O . GLU A 1 98 ? 0.334 -10.740 -11.508 1.00 93.12 98 GLU A O 1
ATOM 726 N N . ARG A 1 99 ? 0.598 -10.005 -13.617 1.00 94.50 99 ARG A N 1
ATOM 727 C CA . ARG A 1 99 ? 1.020 -11.305 -14.159 1.00 94.50 99 ARG A CA 1
ATOM 728 C C . ARG A 1 99 ? 2.259 -11.839 -13.440 1.00 94.50 99 ARG A C 1
ATOM 730 O O . ARG A 1 99 ? 2.297 -13.010 -13.060 1.00 94.50 99 ARG A O 1
ATOM 737 N N . LYS A 1 100 ? 3.265 -10.985 -13.224 1.00 93.19 100 LYS A N 1
ATOM 738 C CA . LYS A 1 100 ? 4.499 -11.337 -12.503 1.00 93.19 100 LYS A CA 1
ATOM 739 C C . LYS A 1 100 ? 4.227 -11.626 -11.025 1.00 93.19 100 LYS A C 1
ATOM 741 O O . LYS A 1 100 ? 4.744 -12.613 -10.509 1.00 93.19 100 LYS A O 1
ATOM 746 N N . ALA A 1 101 ? 3.377 -10.841 -10.364 1.00 91.81 101 ALA A N 1
ATOM 747 C CA . ALA A 1 101 ? 3.005 -11.062 -8.966 1.00 91.81 101 ALA A CA 1
ATOM 748 C C . ALA A 1 101 ? 2.259 -12.393 -8.778 1.00 91.81 101 ALA A C 1
ATOM 750 O O . ALA A 1 101 ? 2.529 -13.120 -7.822 1.00 91.81 101 ALA A O 1
ATOM 751 N N . ALA A 1 102 ? 1.366 -12.739 -9.710 1.00 89.50 102 ALA A N 1
ATOM 752 C CA . ALA A 1 102 ? 0.653 -14.013 -9.722 1.00 89.50 102 ALA A CA 1
ATOM 753 C C . ALA A 1 102 ? 1.570 -15.207 -10.041 1.00 89.50 102 ALA A C 1
ATOM 755 O O . ALA A 1 102 ? 1.369 -16.303 -9.524 1.00 89.50 102 ALA A O 1
ATOM 756 N N . ALA A 1 103 ? 2.591 -15.021 -10.880 1.00 89.31 103 ALA A N 1
ATOM 757 C CA . ALA A 1 103 ? 3.602 -16.050 -11.116 1.00 89.31 103 ALA A CA 1
ATOM 758 C C . ALA A 1 103 ? 4.474 -16.278 -9.868 1.00 89.31 103 ALA A C 1
ATOM 760 O O . ALA A 1 103 ? 4.719 -17.420 -9.489 1.00 89.31 103 ALA A O 1
ATOM 761 N N . GLN A 1 104 ? 4.871 -15.201 -9.182 1.00 86.31 104 GLN A N 1
ATOM 762 C CA . GLN A 1 104 ? 5.659 -15.264 -7.948 1.00 86.31 104 GLN A CA 1
ATOM 763 C C . GLN A 1 104 ? 4.897 -15.898 -6.780 1.00 86.31 104 GLN A C 1
ATOM 765 O O . GLN A 1 104 ? 5.494 -16.607 -5.973 1.00 86.31 104 GLN A O 1
ATOM 770 N N . SER A 1 105 ? 3.584 -15.668 -6.674 1.00 79.75 105 SER A N 1
ATOM 771 C CA . SER A 1 105 ? 2.766 -16.337 -5.657 1.00 79.75 105 SER A CA 1
ATOM 772 C C . SER A 1 105 ? 2.644 -17.839 -5.914 1.00 79.75 105 SER A C 1
ATOM 774 O O . SER A 1 105 ? 2.633 -18.611 -4.961 1.00 79.75 105 SER A O 1
ATOM 776 N N . LYS A 1 106 ? 2.625 -18.264 -7.184 1.00 74.81 106 LYS A N 1
ATOM 777 C CA . LYS A 1 106 ? 2.627 -19.683 -7.571 1.00 74.81 106 LYS A CA 1
ATOM 778 C C . LYS A 1 106 ? 3.985 -20.356 -7.373 1.00 74.81 106 LYS A C 1
ATOM 780 O O . LYS A 1 106 ? 4.018 -21.528 -7.028 1.00 74.81 106 LYS A O 1
ATOM 785 N N . SER A 1 107 ? 5.096 -19.642 -7.559 1.00 65.00 107 SER A N 1
ATOM 786 C CA . SER A 1 107 ? 6.442 -20.185 -7.311 1.00 65.00 107 SER A CA 1
ATOM 787 C C . SER A 1 107 ? 6.834 -20.196 -5.829 1.00 65.00 107 SER A C 1
ATOM 789 O O . SER A 1 107 ? 7.827 -20.817 -5.470 1.00 65.00 107 SER A O 1
ATOM 791 N N . ALA A 1 108 ? 6.073 -19.515 -4.967 1.00 60.12 108 ALA A N 1
ATOM 792 C CA . ALA A 1 108 ? 6.275 -19.474 -3.520 1.00 60.12 108 ALA A CA 1
ATOM 793 C C . ALA A 1 108 ? 5.438 -20.530 -2.775 1.00 60.12 108 ALA A C 1
ATOM 795 O O . ALA A 1 108 ? 4.972 -20.270 -1.663 1.00 60.12 108 ALA A O 1
ATOM 796 N N . VAL A 1 109 ? 5.241 -21.718 -3.366 1.00 52.38 109 VAL A N 1
ATOM 797 C CA . VAL A 1 109 ? 4.837 -22.893 -2.580 1.00 52.38 109 VAL A CA 1
ATOM 798 C C . VAL A 1 109 ? 5.877 -23.033 -1.463 1.00 52.38 109 VAL A C 1
ATOM 800 O O . VAL A 1 109 ? 7.068 -23.134 -1.776 1.00 52.38 109 VAL A O 1
ATOM 803 N N . PRO A 1 110 ? 5.490 -22.968 -0.175 1.00 52.16 110 PRO A N 1
ATOM 804 C CA . PRO A 1 110 ? 6.435 -23.218 0.894 1.00 52.16 110 PRO A CA 1
ATOM 805 C C . PRO A 1 110 ? 6.943 -24.638 0.678 1.00 52.16 110 PRO A C 1
ATOM 807 O O . PRO A 1 110 ? 6.148 -25.571 0.580 1.00 52.16 110 PRO A O 1
ATOM 810 N N . ALA A 1 111 ? 8.256 -24.804 0.567 1.00 54.06 111 ALA A N 1
ATOM 811 C CA . ALA A 1 111 ? 8.867 -26.104 0.748 1.00 54.06 111 ALA A CA 1
ATOM 812 C C . ALA A 1 111 ? 8.547 -26.545 2.186 1.00 54.06 111 ALA A C 1
ATOM 814 O O . ALA A 1 111 ? 9.288 -26.252 3.121 1.00 54.06 111 ALA A O 1
ATOM 815 N N . SER A 1 112 ? 7.383 -27.167 2.379 1.00 51.91 112 SER A N 1
ATOM 816 C CA . SER A 1 112 ? 7.101 -27.994 3.536 1.00 51.91 112 SER A CA 1
ATOM 817 C C . SER A 1 112 ? 8.150 -29.089 3.516 1.00 51.91 112 SER A C 1
ATOM 819 O O . SER A 1 112 ? 8.138 -29.950 2.641 1.00 51.91 112 SER A O 1
ATOM 821 N N . THR A 1 113 ? 9.092 -28.979 4.444 1.00 53.56 113 THR A N 1
ATOM 822 C CA . THR A 1 113 ? 10.071 -29.990 4.824 1.00 53.56 113 THR A CA 1
ATOM 823 C C . THR A 1 113 ? 9.461 -31.395 4.738 1.00 53.56 113 THR A C 1
ATOM 825 O O . THR A 1 113 ? 8.592 -31.708 5.552 1.00 53.56 113 THR A O 1
ATOM 828 N N . PRO A 1 114 ? 9.886 -32.268 3.806 1.00 56.00 114 PRO A N 1
ATOM 829 C CA . PRO A 1 114 ? 9.673 -33.695 3.949 1.00 56.00 114 PRO A CA 1
ATOM 830 C C . PRO A 1 114 ? 10.864 -34.219 4.755 1.00 56.00 114 PRO A C 1
ATOM 832 O O . PRO A 1 114 ? 11.931 -34.486 4.211 1.00 56.00 114 PRO A O 1
ATOM 835 N N . GLY A 1 115 ? 10.718 -34.263 6.075 1.00 57.09 115 GLY A N 1
ATOM 836 C CA . GLY A 1 115 ? 11.761 -34.718 6.988 1.00 57.09 115 GLY A CA 1
ATOM 837 C C . GLY A 1 115 ? 11.112 -35.446 8.149 1.00 57.09 115 GLY A C 1
ATOM 838 O O . GLY A 1 115 ? 10.456 -34.808 8.967 1.00 57.09 115 GLY A O 1
ATOM 839 N N . GLN A 1 116 ? 11.249 -36.767 8.097 1.00 43.53 116 GLN A N 1
ATOM 840 C CA . GLN A 1 116 ? 10.783 -37.789 9.033 1.00 43.53 116 GLN A CA 1
ATOM 841 C C . GLN A 1 116 ? 11.32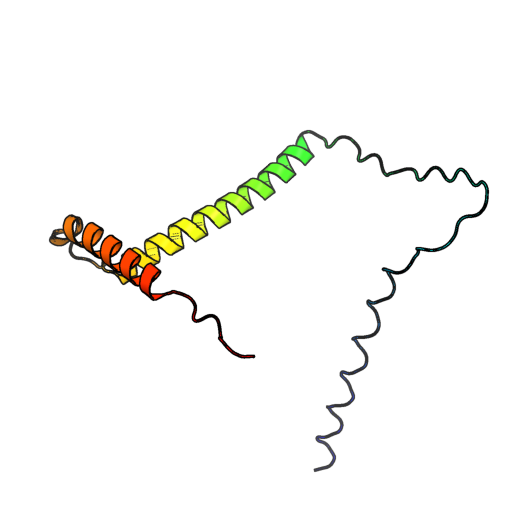7 -37.592 10.450 1.00 43.53 116 GLN A C 1
ATOM 843 O O . GLN A 1 116 ? 12.449 -37.048 10.571 1.00 43.53 116 GLN A O 1
#

Organism: NCBI:txid1777135

Secondary structure (DSSP, 8-state):
--SSSTTSSTTSSSSSSS-SSS--------S-----------PPPPHHHHHHHHHHHHHHHHHHHHHHHHHHHHHHHHTT-STTS-GGGHHHHHHHHHHHHHHHHHHT--------

Sequence (116 aa):
MKRLVMLAVATAAFVMLLSAAMAQGAASSGVAATASQVQPVSAPMTKVQQKAKAKVERKETRRQARAARNAELKRLEKNGFGPQASPAQYPENMTNAERKAAAQSKSAVPASTPGQ

Foldseek 3Di:
DPVVVVVVPPPPPPPPDDPPPDPPDDDDDDDDDPPPPPPPPPPPDDPVRVVVVVVVVVVVVVVVVCVVVVVLVVQLVVQQADPPHDPVCRVVSNVRSVVVSVVVVVVPPPPPDPDD

pLDDT: mean 71.03, std 21.26, range [33.53, 97.31]

Radius of gyration: 29.38 Å; chains: 1; bounding box: 66×45×71 Å